Protein AF-X1FSB6-F1 (afdb_monomer)

Mean predicted aligned error: 6.33 Å

Nearest PDB structures (foldseek):
  4jen-assembly1_B  TM=7.706E-01  e=1.086E-01  Clostridium botulinum A str. ATCC 19397
  3imk-assembly1_A  TM=7.414E-01  e=3.244E-01  Syntrophus aciditrophicus SB
  2ffh-assembly1_A  TM=5.784E-01  e=2.304E-01  Thermus aquaticus
  4ipj-assembly1_A-2  TM=6.119E-01  e=1.274E+00  Neisseria meningitidis
  1ls1-assembly1_A  TM=4.730E-01  e=3.473E-01  Thermus aquaticus

Structure (mmCIF, N/CA/C/O backbone):
data_AF-X1FSB6-F1
#
_entry.id   AF-X1FSB6-F1
#
loop_
_atom_site.group_PDB
_atom_site.id
_atom_site.type_symbol
_atom_site.label_atom_id
_atom_site.label_alt_id
_atom_site.label_comp_id
_atom_site.label_asym_id
_atom_site.label_entity_id
_atom_site.label_seq_id
_atom_site.pdbx_PDB_ins_code
_atom_site.Cartn_x
_atom_site.Cartn_y
_atom_site.Cartn_z
_atom_site.occupancy
_atom_site.B_iso_or_equiv
_atom_site.auth_seq_id
_atom_site.auth_comp_id
_atom_site.auth_asym_id
_atom_site.auth_atom_id
_atom_site.pdbx_PDB_model_num
ATOM 1 N N . ASP A 1 1 ? 2.657 25.190 4.305 1.00 53.88 1 ASP A N 1
ATOM 2 C CA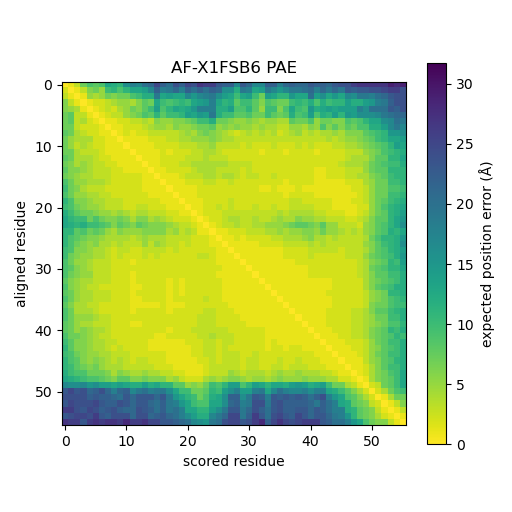 . ASP A 1 1 ? 3.532 24.232 3.612 1.00 53.88 1 ASP A CA 1
ATOM 3 C C . ASP A 1 1 ? 3.498 22.892 4.312 1.00 53.88 1 ASP A C 1
ATOM 5 O O . ASP A 1 1 ? 4.111 22.733 5.356 1.00 53.88 1 ASP A O 1
ATOM 9 N N . LEU A 1 2 ? 2.697 21.963 3.793 1.00 54.56 2 LEU A N 1
ATOM 10 C CA . LEU A 1 2 ? 2.845 20.545 4.120 1.00 54.56 2 LEU A CA 1
ATOM 11 C C . LEU A 1 2 ? 3.757 19.951 3.051 1.00 54.56 2 LEU A C 1
ATOM 13 O O . LEU A 1 2 ? 3.620 20.304 1.875 1.00 54.56 2 LEU A O 1
ATOM 17 N N . SER A 1 3 ? 4.700 19.103 3.453 1.00 75.38 3 SER A N 1
ATOM 18 C CA . SER A 1 3 ? 5.544 18.398 2.492 1.00 75.38 3 SER A CA 1
ATOM 19 C C . SER A 1 3 ? 4.669 17.498 1.606 1.00 75.38 3 SER A C 1
ATOM 21 O O . SER A 1 3 ? 3.577 17.089 2.009 1.00 75.38 3 SER A O 1
ATOM 23 N N . ALA A 1 4 ? 5.115 17.185 0.386 1.00 65.88 4 ALA A N 1
ATOM 24 C CA . ALA A 1 4 ? 4.375 16.263 -0.482 1.00 65.88 4 ALA A CA 1
ATOM 25 C C . ALA A 1 4 ? 4.138 14.904 0.211 1.00 65.88 4 ALA A C 1
ATOM 27 O O . ALA A 1 4 ? 3.085 14.299 0.036 1.00 65.88 4 ALA A O 1
ATOM 28 N N . GLU A 1 5 ? 5.076 14.473 1.059 1.00 63.22 5 GLU A N 1
ATOM 29 C CA . GLU A 1 5 ? 4.978 13.257 1.871 1.00 63.22 5 GLU A CA 1
ATOM 30 C C . GLU A 1 5 ? 3.805 13.310 2.868 1.00 63.22 5 GLU A C 1
ATOM 32 O O . GLU A 1 5 ? 3.015 12.368 2.943 1.00 63.22 5 GLU A O 1
ATOM 37 N N . ASP A 1 6 ? 3.594 14.442 3.547 1.00 75.88 6 ASP A N 1
ATOM 38 C CA . ASP A 1 6 ? 2.460 14.609 4.468 1.00 75.88 6 ASP A CA 1
ATOM 39 C C . ASP A 1 6 ? 1.103 14.583 3.749 1.00 75.88 6 ASP A C 1
ATOM 41 O O . ASP A 1 6 ? 0.092 14.155 4.318 1.00 75.88 6 ASP A O 1
ATOM 45 N N . TYR A 1 7 ? 1.063 15.047 2.495 1.00 78.50 7 TYR A N 1
ATOM 46 C CA . TYR A 1 7 ? -0.166 15.081 1.707 1.00 78.50 7 TYR A CA 1
ATOM 47 C C . TYR A 1 7 ? -0.667 13.668 1.375 1.00 78.50 7 TYR A C 1
ATOM 49 O O . TYR A 1 7 ? -1.834 13.356 1.637 1.00 78.50 7 TYR A O 1
ATOM 57 N N . TYR A 1 8 ? 0.201 12.791 0.861 1.00 79.75 8 TYR A N 1
ATOM 58 C CA . TYR A 1 8 ? -0.201 11.433 0.472 1.00 79.75 8 TYR A CA 1
ATOM 59 C C . TYR A 1 8 ? -0.519 10.551 1.683 1.00 79.75 8 TYR A C 1
ATOM 61 O O . TYR A 1 8 ? -1.528 9.843 1.679 1.00 79.75 8 TYR A O 1
ATOM 69 N N . LEU A 1 9 ? 0.247 10.668 2.773 1.00 86.50 9 LEU A N 1
ATOM 70 C CA . LEU A 1 9 ? -0.043 9.923 4.002 1.00 86.50 9 LEU A CA 1
ATOM 71 C C . LEU A 1 9 ? -1.379 10.349 4.637 1.00 86.50 9 LEU A C 1
ATOM 73 O O . LEU A 1 9 ? -2.107 9.540 5.224 1.00 86.50 9 LEU A O 1
ATOM 77 N N . ARG A 1 10 ? -1.755 11.625 4.508 1.00 88.81 10 ARG A N 1
ATOM 78 C CA . ARG A 1 10 ? -3.089 12.081 4.913 1.00 88.81 10 ARG A CA 1
ATOM 79 C C . ARG A 1 10 ? -4.182 11.491 4.021 1.00 88.81 10 ARG A C 1
ATOM 81 O O . ARG A 1 10 ? -5.192 11.029 4.548 1.00 88.81 10 ARG A O 1
ATOM 88 N N . ALA A 1 11 ? -3.969 11.437 2.708 1.00 89.94 11 ALA A N 1
ATOM 89 C CA . ALA A 1 11 ? -4.924 10.828 1.784 1.00 89.94 11 ALA A CA 1
ATOM 90 C C . ALA A 1 11 ? -5.178 9.340 2.105 1.00 89.94 11 ALA A C 1
ATOM 92 O O . ALA A 1 11 ? -6.328 8.903 2.103 1.00 89.94 11 ALA A O 1
ATOM 93 N N . VAL A 1 12 ? -4.138 8.580 2.475 1.00 93.94 12 VAL A N 1
ATOM 94 C CA . VAL A 1 12 ? -4.272 7.180 2.934 1.00 93.94 12 VAL A CA 1
ATOM 95 C C . VAL A 1 12 ? -5.088 7.076 4.227 1.00 93.94 12 VAL A C 1
ATOM 97 O O . VAL A 1 12 ? -5.873 6.142 4.411 1.00 93.94 12 VAL A O 1
ATOM 100 N N . LYS A 1 13 ? -4.939 8.035 5.146 1.00 92.75 13 LYS A N 1
ATOM 101 C CA . LYS A 1 13 ? -5.726 8.056 6.385 1.00 92.75 13 LYS A CA 1
ATOM 102 C C . LYS A 1 13 ? -7.218 8.256 6.115 1.00 92.75 13 LYS A C 1
ATOM 104 O O . LYS A 1 13 ? -8.044 7.569 6.726 1.00 92.75 13 LYS A O 1
ATOM 109 N N . AS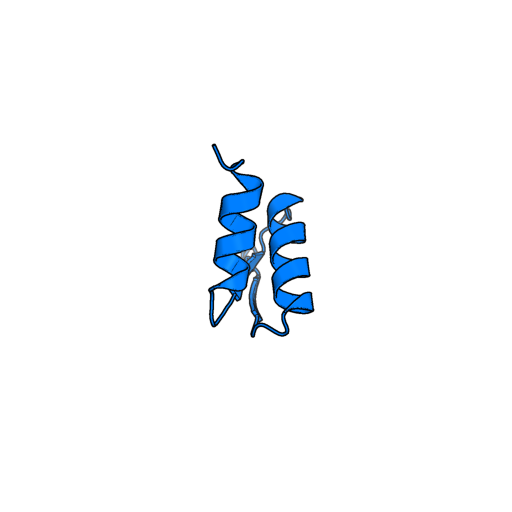P A 1 14 ? -7.535 9.161 5.199 1.00 94.38 14 ASP A N 1
ATOM 110 C CA . ASP A 1 14 ? -8.903 9.592 4.912 1.00 94.38 14 ASP A CA 1
ATOM 111 C C . ASP A 1 14 ? -9.623 8.664 3.908 1.00 94.38 14 ASP A C 1
ATOM 113 O O . ASP A 1 14 ? -10.840 8.752 3.747 1.00 94.38 14 ASP A O 1
ATOM 117 N N . CYS A 1 15 ? -8.915 7.728 3.261 1.00 94.50 15 CYS A N 1
ATOM 118 C CA . CYS A 1 15 ? -9.528 6.790 2.320 1.00 94.50 15 CYS A CA 1
ATOM 119 C C . CYS A 1 15 ? -10.288 5.641 3.016 1.00 94.50 15 CYS A C 1
ATOM 121 O O . CYS A 1 15 ? -9.984 5.233 4.141 1.00 94.50 15 CYS A O 1
ATOM 123 N N . HIS A 1 16 ? -11.278 5.076 2.320 1.00 95.75 16 HIS A N 1
ATOM 124 C CA . HIS A 1 16 ? -11.984 3.854 2.739 1.00 95.75 16 HIS A CA 1
ATOM 125 C C . HIS A 1 16 ? -11.401 2.582 2.107 1.00 95.75 16 HIS A C 1
ATOM 127 O O . HIS A 1 16 ? -11.643 1.483 2.596 1.00 95.75 16 HIS A O 1
ATOM 133 N N . LEU A 1 17 ? -10.649 2.740 1.018 1.00 96.00 17 LEU A N 1
ATOM 134 C CA . LEU A 1 17 ? -10.049 1.685 0.214 1.00 96.00 17 LEU A CA 1
ATOM 135 C C . LEU A 1 17 ? -8.719 2.216 -0.323 1.00 96.00 17 LEU A C 1
ATOM 137 O O . LEU A 1 17 ? -8.678 3.324 -0.862 1.00 96.00 17 LEU A O 1
ATOM 141 N N . TYR A 1 18 ? -7.654 1.430 -0.187 1.00 96.50 18 TYR A N 1
ATOM 142 C CA . TYR A 1 18 ? -6.357 1.727 -0.784 1.00 96.50 18 TYR A CA 1
ATOM 143 C C . TYR A 1 18 ? -6.115 0.788 -1.970 1.00 96.50 18 TYR A C 1
ATOM 145 O O . TYR A 1 18 ? -6.089 -0.433 -1.815 1.00 96.50 18 TYR A O 1
ATOM 153 N N . THR A 1 19 ? -5.949 1.352 -3.164 1.00 95.38 19 THR A N 1
ATOM 154 C CA . THR A 1 19 ? -5.644 0.579 -4.372 1.00 95.38 19 THR A CA 1
ATOM 155 C C . THR A 1 19 ? -4.164 0.702 -4.690 1.00 95.38 19 THR A C 1
ATOM 157 O O . THR A 1 19 ? -3.662 1.805 -4.885 1.00 95.38 19 THR A O 1
ATOM 160 N N . LEU A 1 20 ? -3.481 -0.434 -4.773 1.00 93.38 20 LEU A N 1
ATOM 161 C CA . LEU A 1 20 ? -2.057 -0.531 -5.053 1.00 93.38 20 LEU A CA 1
ATOM 162 C C . LEU A 1 20 ? -1.839 -1.112 -6.452 1.00 93.38 20 LEU A C 1
ATOM 164 O O . LEU A 1 20 ? -2.335 -2.193 -6.765 1.00 93.38 20 LEU A O 1
ATOM 168 N N . ILE A 1 21 ? -1.071 -0.415 -7.285 1.00 90.88 21 ILE A N 1
ATOM 169 C CA . ILE A 1 21 ? -0.657 -0.903 -8.604 1.00 90.88 21 ILE A CA 1
ATOM 170 C C . ILE A 1 21 ? 0.826 -1.258 -8.519 1.00 90.88 21 ILE A C 1
ATOM 172 O O . ILE A 1 21 ? 1.668 -0.390 -8.297 1.00 90.88 21 ILE A O 1
ATOM 176 N N . LEU A 1 22 ? 1.137 -2.543 -8.661 1.00 87.81 22 LEU A N 1
ATOM 177 C CA . LEU A 1 22 ? 2.486 -3.087 -8.561 1.00 87.81 22 LEU A CA 1
ATOM 178 C C . LEU A 1 22 ? 3.059 -3.297 -9.961 1.00 87.81 22 LEU A C 1
ATOM 180 O O . LEU A 1 22 ? 2.593 -4.161 -10.702 1.00 87.81 22 LEU A O 1
ATOM 184 N N . GLY A 1 23 ? 4.064 -2.495 -10.305 1.00 86.56 23 GLY A N 1
ATOM 185 C CA . GLY A 1 23 ? 4.932 -2.730 -11.458 1.00 86.56 23 GLY A CA 1
ATOM 186 C C . GLY A 1 23 ? 6.145 -3.592 -11.093 1.00 86.56 23 GLY A C 1
ATOM 187 O O . GLY A 1 23 ? 6.160 -4.271 -10.068 1.00 86.56 23 GLY A O 1
ATOM 188 N N . SER A 1 24 ? 7.188 -3.535 -11.923 1.00 84.12 24 SER A N 1
ATOM 189 C CA . SER A 1 24 ? 8.463 -4.229 -11.678 1.00 84.12 24 SER A CA 1
ATOM 190 C C . SER A 1 24 ? 9.232 -3.684 -10.471 1.00 84.12 24 SER A C 1
ATOM 192 O O . SER A 1 24 ? 9.997 -4.417 -9.851 1.00 84.12 24 SER A O 1
ATOM 194 N N . GLU A 1 25 ? 9.024 -2.413 -10.130 1.00 86.81 25 GLU A N 1
ATOM 195 C CA . GLU A 1 25 ? 9.652 -1.740 -8.995 1.00 86.81 25 GLU A CA 1
ATOM 196 C C . GLU A 1 25 ? 8.596 -1.071 -8.111 1.00 86.81 25 GLU A C 1
ATOM 198 O O . GLU A 1 25 ? 7.540 -0.644 -8.587 1.00 86.81 25 GLU A O 1
ATOM 203 N N . VAL A 1 26 ? 8.892 -0.971 -6.811 1.00 86.94 26 VAL A N 1
ATOM 204 C CA . VAL A 1 26 ? 8.026 -0.322 -5.818 1.00 86.94 26 VAL A CA 1
ATOM 205 C C . VAL A 1 26 ? 8.810 0.803 -5.140 1.00 86.94 26 VAL A C 1
ATOM 207 O O . VAL A 1 26 ? 9.684 0.504 -4.320 1.00 86.94 26 VAL A O 1
ATOM 210 N N . PRO A 1 27 ? 8.506 2.077 -5.451 1.00 89.50 27 PRO A N 1
ATOM 211 C CA . PRO A 1 27 ? 9.146 3.223 -4.813 1.00 89.50 27 PRO A CA 1
ATOM 212 C C . PRO A 1 27 ? 8.909 3.259 -3.298 1.00 89.50 27 PRO A C 1
ATOM 214 O O . PRO A 1 27 ? 7.851 2.848 -2.815 1.00 89.50 27 PRO A O 1
ATOM 217 N N . ASP A 1 28 ? 9.851 3.830 -2.543 1.00 89.88 28 ASP A N 1
ATOM 218 C CA . ASP A 1 28 ? 9.749 3.918 -1.078 1.00 89.88 28 ASP A CA 1
ATOM 219 C C . ASP A 1 28 ? 8.533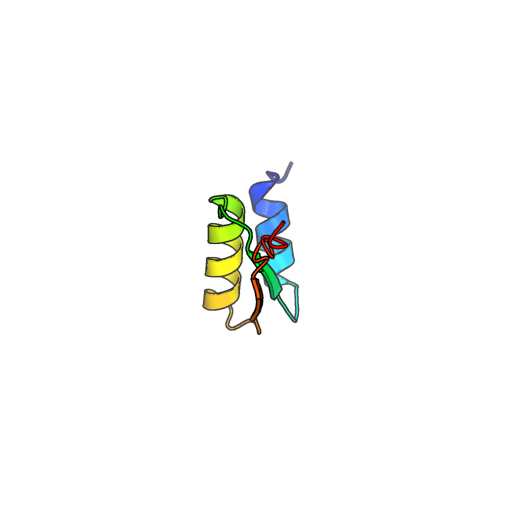 4.724 -0.605 1.00 89.88 28 ASP A C 1
ATOM 221 O O . ASP A 1 28 ? 7.907 4.363 0.388 1.00 89.88 28 ASP A O 1
ATOM 225 N N . ALA A 1 29 ? 8.129 5.757 -1.350 1.00 87.69 29 ALA A N 1
ATOM 226 C CA . ALA A 1 29 ? 6.908 6.509 -1.058 1.00 87.69 29 ALA A CA 1
ATOM 227 C C . ALA A 1 29 ? 5.660 5.605 -1.084 1.00 87.69 29 ALA A C 1
ATOM 229 O O . ALA A 1 29 ? 4.886 5.584 -0.130 1.00 87.69 29 ALA A O 1
ATOM 230 N N . VAL A 1 30 ? 5.525 4.769 -2.119 1.00 90.25 30 VAL A N 1
ATOM 231 C CA . VAL A 1 30 ? 4.419 3.804 -2.249 1.00 90.25 30 VAL A CA 1
ATOM 232 C C . VAL A 1 30 ? 4.496 2.739 -1.153 1.00 90.25 30 VAL A C 1
ATOM 234 O O . VAL A 1 30 ? 3.479 2.342 -0.583 1.00 90.25 30 VAL A O 1
ATOM 237 N N . ARG A 1 31 ? 5.709 2.299 -0.794 1.00 91.31 31 ARG A N 1
ATOM 238 C CA . ARG A 1 31 ? 5.921 1.387 0.339 1.00 91.31 31 ARG A CA 1
ATOM 239 C C . ARG A 1 31 ? 5.439 2.008 1.656 1.00 91.31 31 ARG A C 1
ATOM 241 O O . ARG A 1 31 ? 4.805 1.316 2.454 1.00 91.31 31 ARG A O 1
ATOM 248 N N . ASN A 1 32 ? 5.717 3.289 1.883 1.00 92.50 32 ASN A N 1
ATOM 249 C CA . ASN A 1 32 ? 5.289 4.015 3.078 1.00 92.50 32 ASN A CA 1
ATOM 250 C C . ASN A 1 32 ? 3.764 4.178 3.135 1.00 92.50 32 ASN A C 1
AT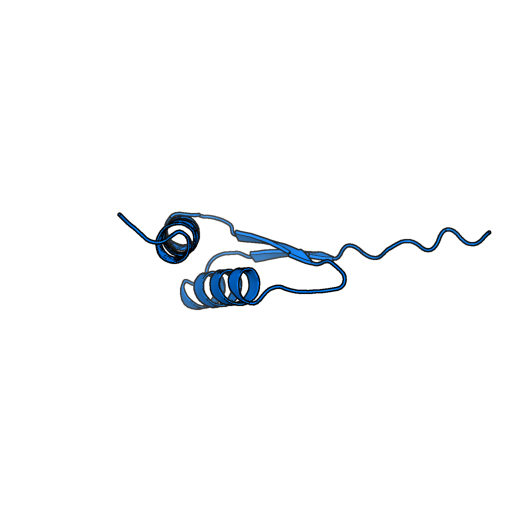OM 252 O O . ASN A 1 32 ? 3.169 3.899 4.179 1.00 92.50 32 ASN A O 1
ATOM 256 N N . GLU A 1 33 ? 3.127 4.533 2.018 1.00 93.56 33 GLU A N 1
ATOM 257 C CA . GLU A 1 33 ? 1.664 4.592 1.899 1.00 93.56 33 GLU A CA 1
ATOM 258 C C . GLU A 1 33 ? 1.009 3.236 2.192 1.00 93.56 33 GLU A C 1
ATOM 260 O O . GLU A 1 33 ? 0.099 3.149 3.019 1.00 93.56 33 GLU A O 1
ATOM 265 N N . TYR A 1 34 ? 1.511 2.158 1.580 1.00 94.50 34 TYR A N 1
ATOM 266 C CA . TYR A 1 34 ? 1.030 0.799 1.830 1.00 94.50 34 TYR A CA 1
ATOM 267 C C . TYR A 1 34 ? 1.159 0.415 3.311 1.00 94.50 34 TYR A C 1
ATOM 269 O O . TYR A 1 34 ? 0.197 -0.052 3.925 1.00 94.50 34 TYR A O 1
ATOM 277 N N . ASN A 1 35 ? 2.324 0.661 3.918 1.00 94.06 35 ASN A N 1
ATOM 278 C CA . ASN A 1 35 ? 2.547 0.381 5.337 1.00 94.06 35 ASN A CA 1
ATOM 279 C C . ASN A 1 35 ? 1.572 1.155 6.233 1.00 94.06 35 ASN A C 1
ATOM 281 O O . ASN A 1 35 ? 1.108 0.631 7.249 1.00 94.06 35 ASN A O 1
ATOM 285 N N . GLN A 1 36 ? 1.244 2.395 5.873 1.00 94.56 36 GLN A N 1
ATOM 286 C CA . GLN A 1 36 ? 0.258 3.181 6.598 1.00 94.56 36 GLN A CA 1
ATOM 287 C C . GLN A 1 36 ? -1.161 2.627 6.419 1.00 94.56 36 GLN A C 1
ATOM 289 O O . GLN A 1 36 ? -1.883 2.508 7.411 1.00 94.56 36 GLN A O 1
ATOM 294 N N . ALA A 1 37 ? -1.550 2.238 5.203 1.00 96.19 37 ALA A N 1
ATOM 295 C CA . ALA A 1 37 ? -2.846 1.617 4.933 1.00 96.19 37 ALA A CA 1
ATOM 296 C C . ALA A 1 37 ? -3.036 0.340 5.772 1.00 96.19 37 ALA A C 1
ATOM 298 O O . ALA A 1 37 ? -4.063 0.184 6.436 1.00 96.19 37 ALA A O 1
ATOM 299 N N . VAL A 1 38 ? -2.006 -0.514 5.833 1.00 95.44 38 VAL A N 1
ATOM 300 C CA . VAL A 1 38 ? -1.987 -1.728 6.668 1.00 95.44 38 VAL A CA 1
ATOM 301 C C . VAL A 1 38 ? -2.121 -1.385 8.152 1.00 95.44 38 VAL A C 1
ATOM 3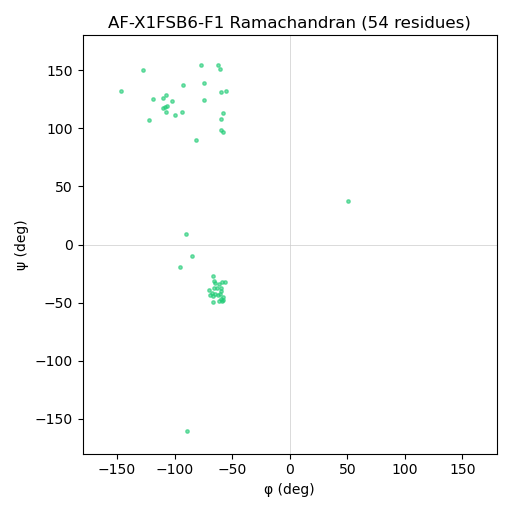03 O O . VAL A 1 38 ? -2.976 -1.946 8.834 1.00 95.44 38 VAL A O 1
ATOM 306 N N . ARG A 1 39 ? -1.333 -0.428 8.664 1.00 96.00 39 ARG A N 1
ATOM 307 C CA . ARG A 1 39 ? -1.412 0.011 10.074 1.00 96.00 39 ARG A CA 1
ATOM 308 C C . ARG A 1 39 ? -2.794 0.536 10.459 1.00 96.00 39 ARG A C 1
ATOM 310 O O . ARG A 1 39 ? -3.201 0.396 11.608 1.00 96.00 39 ARG A O 1
ATOM 317 N N . LEU A 1 40 ? -3.497 1.155 9.516 1.00 95.81 40 LEU A N 1
ATOM 318 C CA . LEU A 1 40 ? -4.836 1.704 9.711 1.00 95.81 40 LEU A CA 1
ATOM 319 C C . LEU A 1 40 ? -5.956 0.694 9.405 1.00 95.81 40 LEU A C 1
ATOM 321 O O . LEU A 1 40 ? -7.120 1.092 9.373 1.00 95.81 40 LEU A O 1
ATOM 325 N N . ASN A 1 41 ? -5.625 -0.586 9.183 1.00 96.38 41 ASN A N 1
ATOM 326 C CA . ASN A 1 41 ? -6.565 -1.647 8.804 1.00 96.38 41 ASN A CA 1
ATOM 327 C C . ASN A 1 41 ? -7.452 -1.266 7.609 1.00 96.38 41 ASN A C 1
ATOM 329 O O . ASN A 1 41 ? -8.644 -1.582 7.567 1.00 96.38 41 ASN A O 1
ATOM 333 N N . LYS A 1 42 ? -6.883 -0.553 6.634 1.00 96.25 42 LYS A N 1
ATOM 334 C CA . LYS A 1 42 ? -7.597 -0.217 5.405 1.00 96.25 42 LYS A CA 1
ATOM 335 C C . LYS A 1 42 ? -7.690 -1.461 4.515 1.00 96.25 42 LYS A C 1
ATOM 337 O O . LYS A 1 42 ? -6.697 -2.177 4.382 1.00 96.25 42 LYS A O 1
ATOM 342 N N . PRO A 1 43 ? -8.838 -1.715 3.867 1.00 97.25 43 PRO A N 1
ATOM 343 C CA . PRO A 1 43 ? -8.910 -2.661 2.761 1.00 97.25 43 PRO A CA 1
ATOM 344 C C . PRO A 1 43 ? -7.899 -2.281 1.672 1.00 97.25 43 PRO A C 1
ATOM 346 O O . PRO A 1 43 ? -7.844 -1.116 1.268 1.00 97.25 43 PRO A O 1
ATOM 349 N N . VAL A 1 44 ? -7.120 -3.257 1.196 1.00 96.12 44 VAL A N 1
ATOM 350 C CA . VAL A 1 44 ? -6.124 -3.068 0.131 1.00 96.12 44 VAL A CA 1
ATOM 351 C C . VAL A 1 44 ? -6.464 -3.948 -1.065 1.00 96.12 44 VAL A C 1
ATOM 353 O O . VAL A 1 44 ? -6.582 -5.164 -0.922 1.00 96.12 44 VAL A O 1
ATOM 356 N N . PHE A 1 45 ? -6.586 -3.343 -2.246 1.00 96.38 45 PHE A N 1
ATOM 357 C CA . PHE A 1 45 ? -6.696 -4.060 -3.519 1.00 96.38 45 PHE A CA 1
ATOM 358 C C . PHE A 1 45 ? -5.400 -3.882 -4.298 1.00 96.38 45 PHE A C 1
ATOM 360 O O . PHE A 1 45 ? -5.041 -2.759 -4.640 1.00 96.38 45 PHE A O 1
ATOM 367 N N . ALA A 1 46 ? -4.700 -4.980 -4.575 1.00 92.75 46 ALA A N 1
ATOM 368 C CA . ALA A 1 46 ? -3.44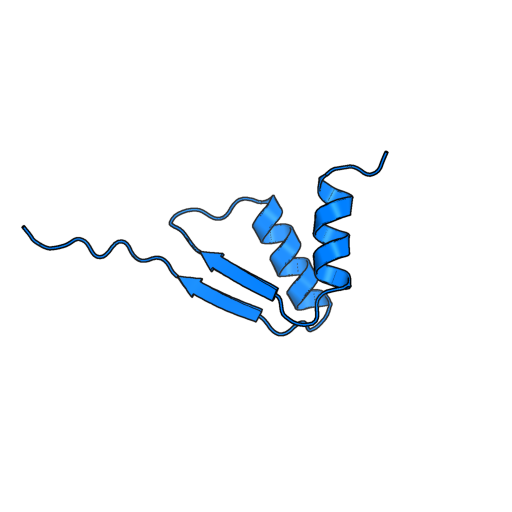0 -4.952 -5.303 1.00 92.75 46 ALA A CA 1
ATOM 369 C C . ALA A 1 46 ? -3.611 -5.501 -6.725 1.00 92.75 46 ALA A C 1
ATOM 371 O O . ALA A 1 46 ? -4.112 -6.609 -6.913 1.00 92.75 46 ALA A O 1
ATOM 372 N N . PHE A 1 47 ? -3.149 -4.739 -7.712 1.00 91.88 47 PHE A N 1
ATOM 373 C CA . PHE A 1 47 ? -3.073 -5.144 -9.111 1.00 91.88 47 PHE A CA 1
ATOM 374 C C . PHE A 1 47 ? -1.609 -5.319 -9.490 1.00 91.88 47 PHE A C 1
ATOM 376 O O . PHE A 1 47 ? -0.843 -4.360 -9.441 1.00 91.88 47 PHE A O 1
ATOM 383 N N . VAL A 1 48 ? -1.216 -6.534 -9.865 1.00 88.31 48 VAL A N 1
ATOM 384 C CA . VAL A 1 48 ? 0.145 -6.815 -10.330 1.00 88.31 48 VAL A CA 1
ATOM 385 C C . VAL A 1 48 ? 0.169 -6.703 -11.845 1.00 88.31 48 VAL A C 1
ATOM 387 O O . VAL A 1 48 ? -0.462 -7.495 -12.546 1.00 88.31 48 VAL A O 1
ATOM 390 N N . LEU A 1 49 ? 0.902 -5.716 -12.351 1.00 84.62 49 LEU A N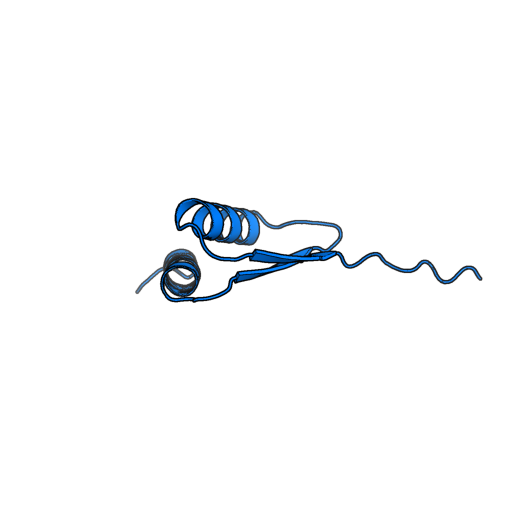 1
ATOM 391 C CA . LEU A 1 49 ? 1.151 -5.559 -13.774 1.00 84.62 49 LEU A CA 1
ATOM 392 C C . LEU A 1 49 ? 2.286 -6.507 -14.171 1.00 84.62 49 LEU A C 1
ATOM 394 O O . LEU A 1 49 ? 3.465 -6.166 -14.118 1.00 84.62 49 LEU A O 1
ATOM 398 N N . SER A 1 50 ? 1.919 -7.726 -14.558 1.00 72.06 50 SER A N 1
ATOM 399 C CA . SER A 1 50 ? 2.799 -8.582 -15.347 1.00 72.06 50 SER A CA 1
ATOM 400 C C . SER A 1 50 ? 2.816 -8.030 -16.769 1.00 72.06 50 SER A C 1
ATOM 402 O O . SER A 1 50 ? 1.765 -7.901 -17.399 1.00 72.06 50 SER A O 1
ATOM 404 N N . TYR A 1 51 ? 4.005 -7.722 -17.292 1.00 65.62 51 TYR A N 1
ATOM 405 C CA . TYR A 1 51 ? 4.169 -7.689 -18.738 1.00 65.62 51 TYR A CA 1
ATOM 406 C C . TYR A 1 51 ? 3.829 -9.096 -19.222 1.00 65.62 51 TYR A C 1
ATOM 408 O O . TYR A 1 51 ? 4.578 -10.041 -18.971 1.00 65.62 51 TYR A O 1
ATOM 416 N N . LEU A 1 52 ? 2.678 -9.245 -19.874 1.00 56.97 52 LEU A N 1
ATOM 417 C CA . LEU A 1 52 ? 2.493 -10.331 -20.815 1.00 56.97 52 LEU A CA 1
ATOM 418 C C . LEU A 1 52 ? 3.573 -10.099 -21.866 1.00 56.97 52 LEU A C 1
ATOM 420 O O . LEU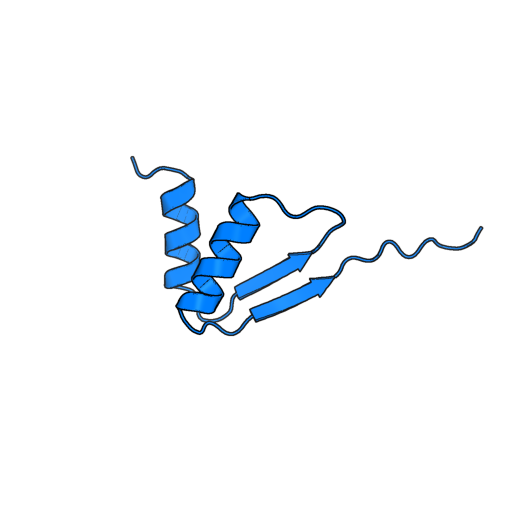 A 1 52 ? 3.428 -9.237 -22.730 1.00 56.97 52 LEU A O 1
ATOM 424 N N . SER A 1 53 ? 4.692 -10.807 -21.748 1.00 56.41 53 SER A N 1
ATOM 425 C CA . SER A 1 53 ? 5.538 -11.061 -22.900 1.00 56.41 53 SER A CA 1
ATOM 426 C C . SER A 1 53 ? 4.626 -11.767 -23.891 1.00 56.41 53 SER A C 1
ATOM 428 O O . SER A 1 53 ? 4.341 -12.952 -23.722 1.00 56.41 53 SER A O 1
ATOM 430 N N . VAL A 1 54 ? 4.066 -11.009 -24.835 1.00 56.66 54 VAL A N 1
ATOM 431 C CA . VAL A 1 54 ? 3.446 -11.584 -26.021 1.00 56.66 54 VAL A CA 1
ATOM 432 C C . VAL A 1 54 ? 4.572 -12.395 -26.655 1.00 56.66 54 VAL A C 1
ATOM 434 O O . VAL A 1 54 ? 5.599 -11.799 -26.981 1.00 56.66 54 VAL A O 1
ATOM 437 N N . PRO A 1 55 ? 4.472 -13.733 -26.699 1.00 58.88 55 PRO A N 1
ATOM 438 C CA . PRO A 1 55 ? 5.456 -14.516 -27.423 1.00 58.88 55 PRO A CA 1
ATOM 439 C C . PRO A 1 55 ? 5.402 -14.052 -28.880 1.00 58.88 55 PRO A C 1
ATOM 441 O O . PRO A 1 55 ? 4.296 -13.922 -29.411 1.00 58.88 55 PRO A O 1
ATOM 444 N N . ASP A 1 56 ? 6.564 -13.757 -29.465 1.00 61.75 56 ASP A N 1
ATOM 445 C CA . ASP A 1 56 ? 6.694 -13.503 -30.907 1.00 61.75 56 ASP A CA 1
ATOM 446 C C . ASP A 1 56 ? 6.054 -14.631 -31.740 1.00 61.75 56 ASP A C 1
ATOM 448 O O . ASP A 1 56 ? 6.166 -15.817 -31.334 1.00 61.75 56 ASP A O 1
#

Organism: NCBI:txid412755

pLDDT: mean 84.96, std 13.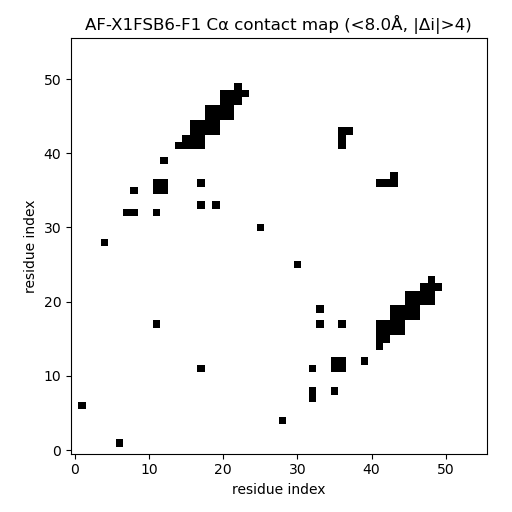28, range [53.88, 97.25]

Secondary structure (DSSP, 8-state):
---HHHHHHHHHHH-S-EEEEE-S---HHHHHHHHHHHHTT--EEEEE--------

Solvent-accessible surface area (backbone atoms only — not comparable to full-atom values): 3608 Å² total; per-residue (Å²): 138,76,54,75,68,57,52,54,52,48,51,53,68,74,46,83,63,46,79,43,78,40,56,98,67,79,56,68,68,59,52,51,45,51,54,47,28,58,76,67,70,43,52,72,50,77,45,75,60,70,80,76,75,73,78,131

Radius of gyration: 13.93 Å; Cα contacts (8 Å, |Δi|>4): 51; chains: 1; bounding box: 22×39×41 Å

Sequence (56 aa):
DLSAEDYYLRAVKDCHLYTLILGSEVPDAVRNEYNQAVRLNKPVFAFVLSYLSVPD

Foldseek 3Di:
DDPPLNVLLVVLLPDQEAEAEAEPDDDVSNVVSVVSNVVNVHHYHYDYDDPPPPPD